Protein AF-A0A356U7H4-F1 (afdb_monomer)

Nearest PDB structures (foldseek):
  5glm-assembly1_A  TM=4.842E-01  e=5.043E+00  uncultured bacterium
  5m41-assembly1_A  TM=4.494E-01  e=6.059E+00  Vibrio nigripulchritudo
  6xn0-assembly2_B  TM=4.710E-01  e=6.847E+00  Xanthomonas citri pv. citri str. 306
  4nov-assembly1_A  TM=4.475E-01  e=9.297E+00  Butyrivibrio proteoclasticus B316

Structure (mmCIF, N/CA/C/O backbone):
data_AF-A0A356U7H4-F1
#
_entry.id   AF-A0A356U7H4-F1
#
loop_
_atom_site.group_PDB
_atom_site.id
_atom_site.type_symbol
_atom_site.label_atom_id
_atom_site.label_alt_id
_atom_site.label_comp_id
_atom_site.label_asym_id
_atom_site.label_entity_id
_atom_site.label_seq_id
_atom_site.pdbx_PDB_ins_code
_atom_site.Cartn_x
_atom_site.Cartn_y
_atom_site.Cartn_z
_atom_site.occupancy
_atom_site.B_iso_or_equiv
_atom_site.auth_seq_id
_atom_site.auth_comp_id
_atom_site.auth_asym_id
_atom_site.auth_atom_id
_atom_site.pdbx_PDB_model_num
ATOM 1 N N . GLN A 1 1 ? -2.315 3.419 -13.820 1.00 89.50 1 GLN A N 1
ATOM 2 C CA . GLN A 1 1 ? -2.774 2.040 -14.070 1.00 89.50 1 GLN A CA 1
ATOM 3 C C . GLN A 1 1 ? -2.705 1.243 -12.769 1.00 89.50 1 GLN A C 1
ATOM 5 O O . GLN A 1 1 ? -1.728 1.395 -12.054 1.00 89.50 1 GLN A O 1
ATOM 10 N N . LEU A 1 2 ? -3.716 0.425 -12.448 1.00 93.81 2 LEU A N 1
ATOM 11 C CA . LEU A 1 2 ? -3.642 -0.537 -11.335 1.00 93.81 2 LEU A CA 1
ATOM 12 C C . LEU A 1 2 ? -2.793 -1.738 -11.766 1.00 93.81 2 LEU A C 1
ATOM 14 O O . LEU A 1 2 ? -3.089 -2.324 -12.812 1.00 93.81 2 LEU A O 1
ATOM 18 N N . LEU A 1 3 ? -1.761 -2.066 -10.988 1.00 94.06 3 LEU A N 1
ATOM 19 C CA . LEU A 1 3 ? -0.870 -3.206 -11.224 1.00 94.06 3 LEU A CA 1
ATOM 20 C C . LEU A 1 3 ? -1.300 -4.422 -10.401 1.00 94.06 3 LEU A C 1
ATOM 22 O O . LEU A 1 3 ? -1.470 -5.505 -10.957 1.00 94.06 3 LEU A O 1
ATOM 26 N N . ALA A 1 4 ? -1.530 -4.228 -9.100 1.00 95.56 4 ALA A N 1
ATOM 27 C CA . ALA A 1 4 ? -1.936 -5.285 -8.181 1.00 95.56 4 ALA A CA 1
ATOM 28 C C . ALA A 1 4 ? -2.757 -4.742 -7.005 1.00 95.56 4 ALA A C 1
ATOM 30 O O . ALA A 1 4 ? -2.693 -3.557 -6.668 1.00 95.56 4 ALA A O 1
ATOM 31 N N . GLU A 1 5 ? -3.509 -5.643 -6.379 1.00 97.06 5 GLU A N 1
ATOM 32 C CA . GLU A 1 5 ? -4.183 -5.438 -5.100 1.00 97.06 5 GLU A CA 1
ATOM 33 C C . GLU A 1 5 ? -3.642 -6.479 -4.114 1.00 97.06 5 GLU A C 1
ATOM 35 O O . GLU A 1 5 ? -3.550 -7.662 -4.452 1.00 97.06 5 GLU A O 1
ATOM 40 N N . LEU A 1 6 ? -3.234 -6.020 -2.934 1.00 97.19 6 LEU A N 1
ATOM 41 C CA . LEU A 1 6 ? -2.650 -6.828 -1.869 1.00 97.19 6 LEU A CA 1
ATOM 42 C C . LEU A 1 6 ? -3.577 -6.768 -0.654 1.00 97.19 6 LEU A C 1
ATOM 44 O O . LEU A 1 6 ? -3.994 -5.684 -0.249 1.00 97.19 6 LEU A O 1
ATOM 48 N N . GLU A 1 7 ? -3.885 -7.924 -0.073 1.00 96.56 7 GLU A N 1
ATOM 49 C CA . GLU A 1 7 ? -4.665 -8.040 1.163 1.00 96.56 7 GLU A CA 1
ATOM 50 C C . GLU A 1 7 ? -3.746 -8.570 2.266 1.00 96.56 7 GLU A C 1
ATOM 52 O O . GLU A 1 7 ? -3.216 -9.679 2.161 1.00 96.56 7 GLU A O 1
ATOM 57 N N . ILE A 1 8 ? -3.510 -7.753 3.292 1.00 95.56 8 ILE A N 1
ATOM 58 C CA . ILE A 1 8 ? -2.562 -8.024 4.378 1.00 95.56 8 ILE A CA 1
ATOM 59 C C . ILE A 1 8 ? -3.231 -7.593 5.682 1.00 95.56 8 ILE A C 1
ATOM 61 O O . ILE A 1 8 ? -3.693 -6.467 5.786 1.00 95.56 8 ILE A O 1
ATOM 65 N N . GLU A 1 9 ? -3.312 -8.491 6.667 1.00 93.44 9 GLU A N 1
ATOM 66 C CA . GLU A 1 9 ? -3.921 -8.215 7.985 1.00 93.44 9 GLU A CA 1
ATOM 67 C C . GLU A 1 9 ? -5.331 -7.582 7.932 1.00 93.44 9 GLU A C 1
ATOM 69 O O . GLU A 1 9 ? -5.642 -6.679 8.701 1.00 93.44 9 GLU A O 1
ATOM 74 N N . ASP A 1 10 ? -6.195 -8.075 7.031 1.00 93.06 10 ASP A N 1
ATOM 75 C CA . ASP A 1 10 ? -7.550 -7.544 6.766 1.00 93.06 10 ASP A CA 1
ATOM 76 C C . ASP A 1 10 ? -7.579 -6.102 6.202 1.00 93.06 10 ASP A C 1
ATOM 78 O O . ASP A 1 10 ? -8.652 -5.532 5.994 1.00 93.06 10 ASP A O 1
ATOM 82 N N . GLU A 1 11 ? -6.418 -5.527 5.892 1.00 96.62 11 GLU A N 1
ATOM 83 C CA . GLU A 1 11 ? -6.265 -4.253 5.200 1.00 96.62 11 GLU A CA 1
ATOM 84 C C . GLU A 1 11 ? -5.990 -4.490 3.709 1.00 96.62 11 GLU A C 1
ATOM 86 O O . GLU A 1 11 ? -5.424 -5.508 3.295 1.00 96.62 11 GLU A O 1
ATOM 9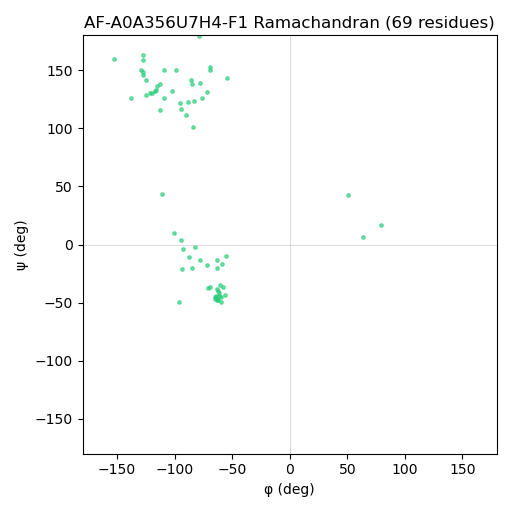1 N N . THR A 1 12 ? -6.412 -3.546 2.869 1.00 98.00 12 THR A N 1
ATOM 92 C CA . THR A 1 12 ? -6.252 -3.638 1.412 1.00 98.00 12 THR A CA 1
ATOM 93 C C . THR A 1 12 ? -5.346 -2.527 0.905 1.00 98.00 12 THR A C 1
ATOM 95 O O . THR A 1 12 ? -5.540 -1.354 1.219 1.00 98.00 12 THR A 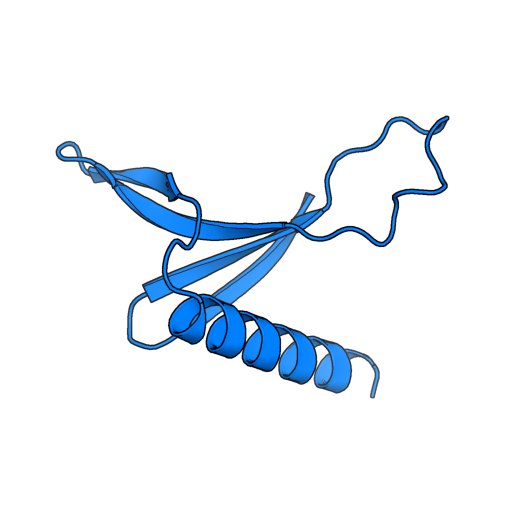O 1
ATOM 98 N N . TYR A 1 13 ? -4.392 -2.892 0.055 1.00 98.06 13 TYR A N 1
ATOM 99 C CA . TYR A 1 13 ? -3.417 -1.989 -0.543 1.00 98.06 13 TYR A CA 1
ATOM 100 C C . TYR A 1 13 ? -3.419 -2.143 -2.057 1.00 98.06 13 TYR A C 1
ATOM 102 O O . TYR A 1 13 ? -3.652 -3.226 -2.593 1.00 98.06 13 TYR A O 1
ATOM 110 N N . ARG A 1 14 ? -3.141 -1.054 -2.770 1.00 97.75 14 ARG A N 1
ATOM 111 C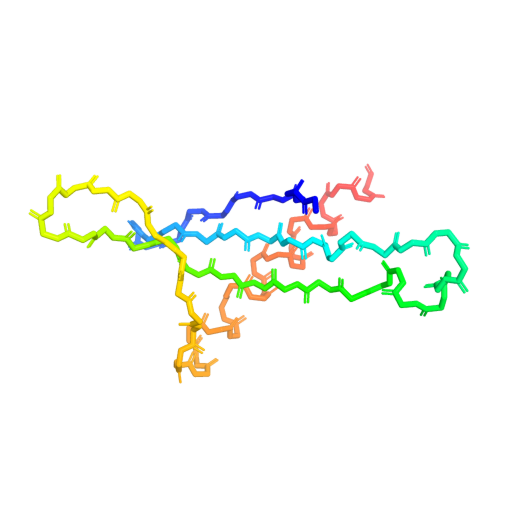 CA . ARG A 1 14 ? -3.097 -1.037 -4.232 1.00 97.75 14 ARG A CA 1
ATOM 112 C C . ARG A 1 14 ? -1.769 -0.512 -4.726 1.00 97.75 14 ARG A C 1
ATOM 114 O O . ARG A 1 14 ? -1.350 0.580 -4.348 1.00 97.75 14 ARG A O 1
ATOM 121 N N . VAL A 1 15 ? -1.164 -1.280 -5.625 1.00 96.38 15 VAL A N 1
ATOM 122 C CA . VAL A 1 15 ? 0.061 -0.918 -6.335 1.00 96.38 15 VAL A CA 1
ATOM 123 C C . VAL A 1 15 ? -0.329 -0.306 -7.675 1.00 96.38 15 VAL A C 1
ATOM 125 O O . VAL A 1 15 ? -1.033 -0.921 -8.483 1.00 96.38 15 VAL A O 1
ATOM 128 N N . LEU A 1 16 ? 0.097 0.930 -7.903 1.00 94.62 16 LEU A N 1
ATOM 129 C CA . LEU A 1 16 ? -0.312 1.764 -9.024 1.00 94.62 16 LEU A CA 1
ATOM 130 C C . LEU A 1 16 ? 0.913 2.250 -9.794 1.00 94.62 16 LEU A C 1
ATOM 132 O O . LEU A 1 16 ? 1.902 2.659 -9.205 1.00 94.62 16 LEU A O 1
ATOM 136 N N . MET A 1 17 ? 0.806 2.299 -11.113 1.00 91.19 17 MET A N 1
ATOM 137 C CA . MET A 1 17 ? 1.750 3.004 -11.979 1.00 91.19 17 MET A CA 1
ATOM 138 C C . MET A 1 17 ? 1.132 4.341 -12.412 1.00 91.19 17 MET A C 1
ATOM 140 O O . MET A 1 17 ? -0.033 4.342 -12.843 1.00 91.19 17 MET A O 1
ATOM 144 N N . PRO A 1 18 ? 1.839 5.478 -12.324 1.00 87.94 18 PRO A N 1
ATOM 145 C CA . PRO A 1 18 ? 1.391 6.731 -12.922 1.00 87.94 18 PRO A CA 1
ATOM 146 C C . PRO A 1 18 ? 1.100 6.557 -14.417 1.00 87.94 18 PRO A C 1
ATOM 148 O O . PRO A 1 18 ? 1.760 5.789 -15.109 1.00 87.94 18 PRO A O 1
ATOM 151 N N . LEU A 1 19 ? 0.075 7.239 -14.928 1.00 83.81 19 LEU A N 1
ATOM 152 C CA . LEU A 1 19 ? -0.115 7.324 -16.376 1.00 83.81 19 LEU A CA 1
ATOM 153 C C . LEU A 1 19 ? 0.776 8.459 -16.875 1.00 83.81 19 LEU A C 1
ATOM 155 O O . LEU A 1 19 ? 0.426 9.622 -16.689 1.00 83.81 19 LEU A O 1
ATOM 159 N N . LEU A 1 20 ? 1.926 8.108 -17.439 1.00 73.75 20 LEU A N 1
ATOM 160 C CA . LEU A 1 20 ? 2.821 9.053 -18.097 1.00 73.75 20 LEU A CA 1
ATOM 161 C C . LEU A 1 20 ? 2.371 9.228 -19.549 1.00 73.75 20 LEU A C 1
ATOM 163 O O . LEU A 1 20 ? 1.939 8.266 -20.192 1.00 73.75 20 LEU A O 1
ATOM 167 N N . ASP A 1 21 ? 2.447 10.454 -20.061 1.00 68.62 21 ASP A N 1
ATOM 168 C CA . ASP A 1 21 ? 2.295 10.692 -21.495 1.00 68.62 21 ASP A CA 1
ATOM 169 C C . ASP A 1 21 ? 3.524 10.121 -22.232 1.00 68.62 21 ASP A C 1
ATOM 171 O O . ASP A 1 21 ? 4.624 10.091 -21.683 1.00 68.62 21 ASP A O 1
ATOM 175 N N . GLU A 1 22 ? 3.359 9.675 -23.486 1.00 59.22 22 GLU A N 1
ATOM 176 C CA . GLU A 1 22 ? 4.398 8.983 -24.287 1.00 59.22 22 GLU A CA 1
ATOM 177 C C . GLU A 1 22 ? 5.725 9.766 -24.443 1.00 59.22 22 GLU A C 1
ATOM 179 O O . GLU A 1 22 ? 6.706 9.225 -24.941 1.00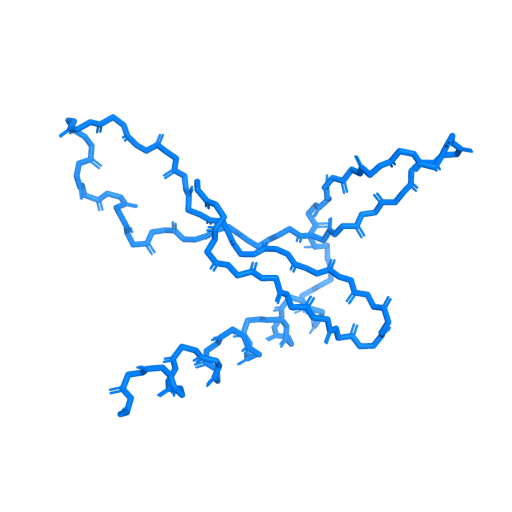 59.22 22 GLU A O 1
ATOM 184 N N . GLU A 1 23 ? 5.777 11.040 -24.048 1.00 61.53 23 GLU A N 1
ATOM 185 C CA . GLU A 1 23 ? 6.983 11.877 -24.084 1.00 61.53 23 GLU A CA 1
ATOM 186 C C . GLU A 1 23 ? 7.848 11.765 -22.809 1.00 61.53 23 GLU A C 1
ATOM 188 O O . GLU A 1 23 ? 8.992 12.221 -22.815 1.00 61.53 23 GLU A O 1
ATOM 193 N N . GLU A 1 24 ? 7.347 11.130 -21.742 1.00 59.66 24 GLU A N 1
ATOM 194 C CA . GLU A 1 24 ? 8.014 10.968 -20.438 1.00 59.66 24 GLU A CA 1
ATOM 195 C C . GLU A 1 24 ? 8.405 9.497 -20.180 1.00 59.66 24 GLU A C 1
ATOM 197 O O . GLU A 1 24 ? 8.226 8.958 -19.089 1.00 59.66 24 GLU A O 1
ATOM 202 N N . GLU A 1 25 ? 8.959 8.823 -21.200 1.00 54.31 25 GLU A N 1
ATOM 203 C CA . GLU A 1 25 ? 9.317 7.392 -21.146 1.00 54.31 25 GLU A CA 1
ATOM 204 C C . GLU A 1 25 ? 10.327 7.019 -20.034 1.00 54.31 25 GLU A C 1
ATOM 206 O O . GLU A 1 25 ? 10.450 5.842 -19.694 1.00 54.31 25 GLU A O 1
ATOM 211 N N . GLU A 1 26 ? 11.041 7.983 -19.447 1.00 55.75 26 GLU A N 1
ATOM 212 C CA . GLU A 1 26 ? 12.069 7.724 -18.426 1.00 55.75 26 GLU A CA 1
ATOM 213 C C . GLU A 1 26 ? 11.506 7.432 -17.017 1.00 55.75 26 GLU A C 1
ATOM 215 O O . GLU A 1 26 ? 12.247 6.923 -16.180 1.00 55.75 26 GLU A O 1
ATOM 220 N N . GLU A 1 27 ? 10.219 7.691 -16.741 1.00 53.78 27 GLU A N 1
ATOM 221 C CA . GLU A 1 27 ? 9.605 7.468 -15.412 1.00 53.78 27 GLU A CA 1
ATOM 222 C C . GLU A 1 27 ? 8.771 6.168 -15.308 1.00 53.78 27 GLU A C 1
ATOM 224 O O . GLU A 1 27 ? 8.088 5.941 -14.308 1.00 53.78 27 GLU A O 1
ATOM 229 N N . ASN A 1 28 ? 8.836 5.278 -16.310 1.00 60.19 28 ASN A N 1
ATOM 230 C CA . ASN A 1 28 ? 8.010 4.056 -16.370 1.00 60.19 28 ASN A CA 1
ATOM 231 C C . ASN A 1 28 ? 8.254 3.037 -15.237 1.00 60.19 28 ASN A C 1
ATOM 233 O O . ASN A 1 28 ? 7.435 2.139 -15.056 1.00 60.19 28 ASN A O 1
ATOM 237 N N . ASP A 1 29 ? 9.332 3.179 -14.465 1.00 71.75 29 ASP A N 1
ATOM 238 C CA . ASP A 1 29 ? 9.678 2.259 -13.372 1.00 71.75 29 ASP A CA 1
ATOM 239 C C . ASP A 1 29 ? 9.153 2.721 -11.996 1.00 71.75 29 ASP A C 1
ATOM 241 O O . ASP A 1 29 ? 9.441 2.103 -10.970 1.00 71.75 29 ASP A O 1
ATOM 245 N N . VAL A 1 30 ? 8.396 3.823 -11.935 1.00 83.50 30 VAL A N 1
ATOM 246 C CA . VAL A 1 30 ? 7.862 4.342 -10.669 1.00 83.50 30 VAL A CA 1
ATOM 247 C C . VAL A 1 30 ? 6.513 3.699 -10.350 1.00 83.50 30 VAL A C 1
ATOM 249 O O . VAL A 1 30 ? 5.544 3.834 -11.099 1.00 83.50 30 VAL A O 1
ATOM 252 N N . ILE A 1 31 ? 6.426 3.062 -9.180 1.00 91.12 31 ILE A N 1
ATOM 253 C CA . ILE A 1 31 ? 5.168 2.595 -8.592 1.00 91.12 31 ILE A CA 1
ATOM 254 C C . ILE A 1 31 ? 4.795 3.432 -7.366 1.00 91.12 31 ILE A C 1
ATOM 256 O O . ILE A 1 31 ? 5.650 3.944 -6.647 1.00 91.12 31 ILE A O 1
ATOM 260 N N . ILE A 1 32 ? 3.495 3.555 -7.123 1.00 93.75 32 ILE A N 1
ATOM 261 C CA . ILE A 1 32 ? 2.902 4.203 -5.956 1.00 93.75 32 ILE A CA 1
ATOM 262 C C . ILE A 1 32 ? 2.036 3.165 -5.252 1.00 93.75 32 ILE A C 1
ATOM 264 O O . ILE A 1 32 ? 1.200 2.521 -5.886 1.00 93.75 32 ILE A O 1
ATOM 268 N N . ILE A 1 33 ? 2.215 3.024 -3.943 1.00 96.25 33 ILE A N 1
ATOM 269 C CA . ILE A 1 33 ? 1.422 2.124 -3.107 1.00 96.25 33 ILE A CA 1
ATOM 270 C C . ILE A 1 33 ? 0.510 2.973 -2.227 1.00 96.25 33 ILE A C 1
ATOM 272 O O . ILE A 1 33 ? 0.983 3.872 -1.536 1.00 96.25 33 ILE A O 1
ATOM 276 N N . LEU A 1 34 ? -0.794 2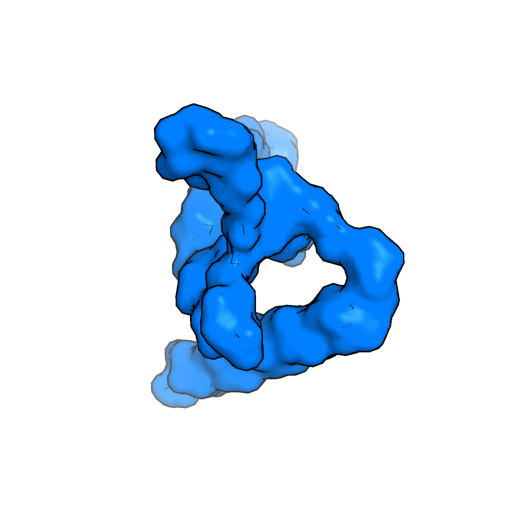.699 -2.268 1.00 97.56 34 LEU A N 1
ATOM 277 C CA . LEU A 1 34 ? -1.797 3.384 -1.450 1.00 97.56 34 LEU A CA 1
ATOM 278 C C . LEU A 1 34 ? -2.649 2.371 -0.686 1.00 97.56 34 LEU A C 1
ATOM 280 O O . LEU A 1 34 ? -2.968 1.300 -1.205 1.00 97.56 34 LEU A O 1
ATOM 284 N N . LYS A 1 35 ? -3.069 2.743 0.522 1.00 98.12 35 LYS A N 1
ATOM 285 C CA . LYS A 1 35 ? -4.014 1.986 1.343 1.00 98.12 35 LYS A CA 1
ATOM 286 C C . LYS A 1 35 ? -5.447 2.323 0.955 1.00 98.12 35 LYS A C 1
ATOM 288 O O . LYS A 1 35 ? -5.783 3.488 0.743 1.00 98.12 35 LYS A O 1
ATOM 293 N N . VAL A 1 36 ? -6.303 1.315 0.884 1.00 97.81 36 VAL A N 1
ATOM 294 C CA . VAL A 1 36 ? -7.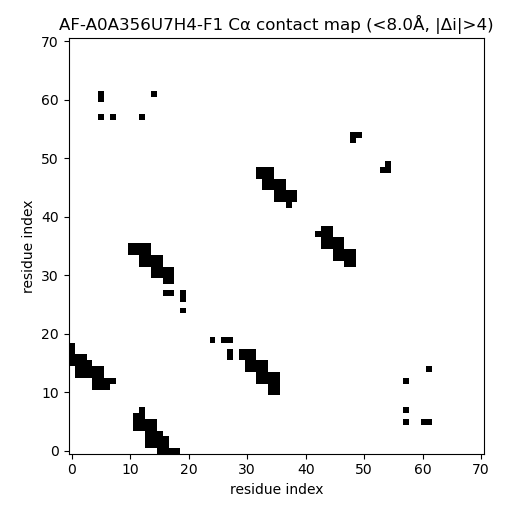742 1.487 0.701 1.00 97.81 36 VAL A CA 1
ATOM 295 C C . VAL A 1 36 ? -8.378 1.758 2.058 1.00 97.81 36 VAL A C 1
ATOM 297 O O . VAL A 1 36 ? -8.247 0.969 2.987 1.00 97.81 36 VAL A O 1
ATOM 300 N N . VAL A 1 37 ? -9.085 2.878 2.171 1.00 96.94 37 VAL A N 1
ATOM 301 C CA . VAL A 1 37 ? -9.809 3.275 3.383 1.00 96.94 37 VAL A CA 1
ATOM 302 C C . VAL A 1 37 ? -11.256 3.598 3.036 1.00 96.94 37 VAL A C 1
ATOM 304 O O . VAL A 1 37 ? -11.571 3.901 1.889 1.00 96.94 37 VAL A O 1
ATOM 307 N N . TYR A 1 38 ? -12.150 3.549 4.019 1.00 95.31 38 TYR A N 1
ATOM 308 C CA . TYR A 1 38 ? -13.563 3.866 3.820 1.00 95.31 38 TYR A CA 1
ATOM 309 C C . TYR A 1 38 ? -13.949 5.102 4.623 1.00 95.31 38 TYR A C 1
ATOM 311 O O . TYR A 1 38 ? -13.563 5.242 5.786 1.00 95.31 38 TYR A O 1
ATOM 319 N N . ASP A 1 39 ? -14.715 5.995 4.004 1.00 95.56 39 ASP A N 1
ATOM 320 C CA . ASP A 1 39 ? -15.298 7.136 4.706 1.00 95.56 39 ASP A CA 1
ATOM 321 C C . ASP A 1 39 ? -16.543 6.748 5.530 1.00 95.56 39 ASP A C 1
ATOM 323 O O . ASP A 1 39 ? -16.987 5.598 5.556 1.00 95.56 39 ASP A O 1
ATOM 327 N N . GLU A 1 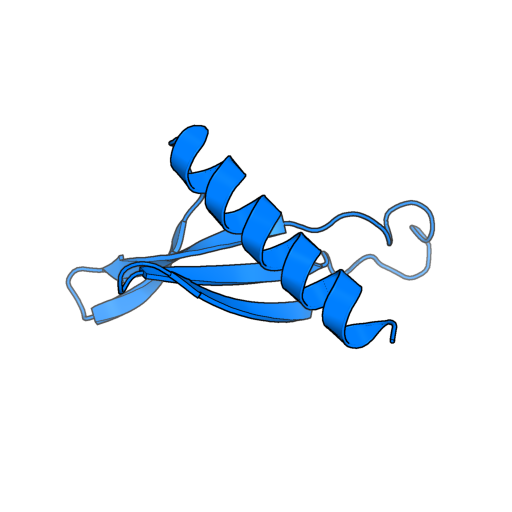40 ? -17.128 7.729 6.221 1.00 96.00 40 GLU A N 1
ATOM 328 C CA . GLU A 1 40 ? -18.321 7.537 7.060 1.00 96.00 40 GLU A CA 1
ATOM 329 C C . GLU A 1 40 ? -19.571 7.103 6.271 1.00 96.00 40 GLU A C 1
ATOM 331 O O . GLU A 1 40 ? -20.517 6.564 6.850 1.00 96.00 40 GLU A O 1
ATOM 336 N N . GLU A 1 41 ? -19.592 7.336 4.958 1.00 96.31 41 GLU A N 1
ATOM 337 C CA . GLU A 1 41 ? -20.675 6.950 4.054 1.00 96.31 41 GLU A CA 1
ATOM 338 C C . GLU A 1 41 ? -20.428 5.566 3.421 1.00 96.31 41 GLU A C 1
ATOM 340 O O . GLU A 1 41 ? -21.307 5.030 2.739 1.00 96.31 41 GLU A O 1
ATOM 345 N N . GLY A 1 42 ? -19.270 4.953 3.697 1.00 95.19 42 GLY A N 1
ATOM 346 C CA . GLY A 1 42 ? -18.847 3.669 3.150 1.00 95.19 42 GLY A CA 1
ATOM 347 C C . GLY A 1 42 ? -18.294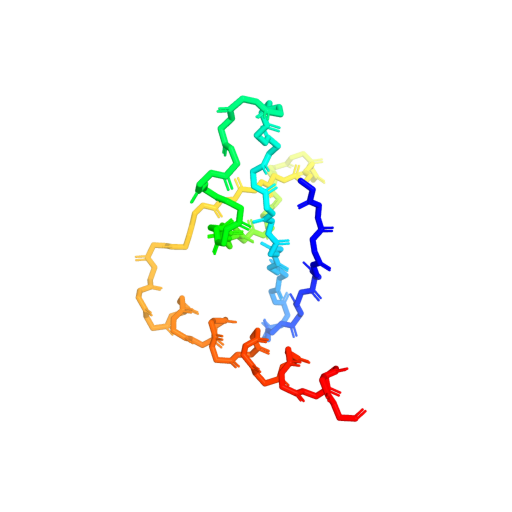 3.764 1.729 1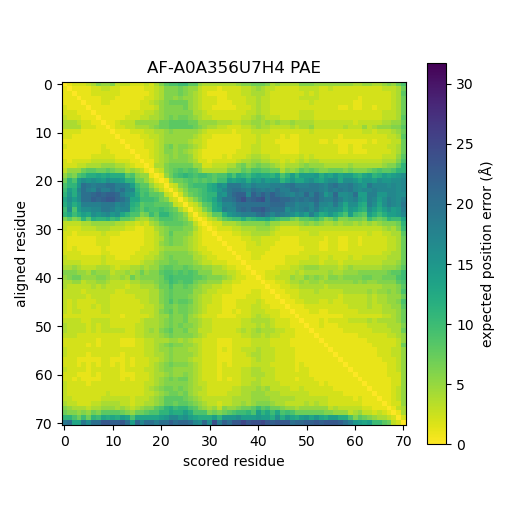.00 95.19 42 GLY A C 1
ATOM 348 O O . GLY A 1 42 ? -18.217 2.742 1.046 1.00 95.19 42 GLY A O 1
ATOM 349 N N . ASN A 1 43 ? -17.929 4.961 1.262 1.00 97.00 43 ASN A N 1
ATOM 350 C CA . ASN A 1 43 ? -17.242 5.110 -0.012 1.00 97.00 43 ASN A CA 1
ATOM 351 C C . ASN A 1 43 ? -15.769 4.750 0.149 1.00 97.00 43 ASN A C 1
ATOM 353 O O . ASN A 1 43 ? -15.116 5.135 1.119 1.00 97.00 43 ASN A O 1
ATOM 357 N N . GLU A 1 44 ? -15.253 4.041 -0.845 1.00 95.88 44 GLU A N 1
ATOM 358 C CA . GLU A 1 44 ? -13.842 3.705 -0.932 1.00 95.88 44 GLU A CA 1
ATOM 359 C C . GLU A 1 44 ? -13.016 4.948 -1.287 1.00 95.88 44 GLU A C 1
ATOM 361 O O . GLU A 1 44 ? -13.317 5.674 -2.239 1.00 95.88 44 GLU A O 1
ATOM 366 N N . LEU A 1 45 ? -11.952 5.166 -0.528 1.00 96.00 45 LEU A N 1
ATOM 367 C CA . LEU A 1 45 ? -10.938 6.187 -0.728 1.00 96.00 45 LEU A CA 1
ATOM 368 C C . LEU A 1 45 ? -9.556 5.528 -0.726 1.00 96.00 45 LEU A C 1
ATOM 370 O O . LEU A 1 45 ? -9.375 4.407 -0.256 1.00 96.00 45 LEU A O 1
ATOM 374 N N . MET A 1 46 ? -8.563 6.250 -1.238 1.00 95.50 46 MET A N 1
ATOM 375 C CA . MET A 1 46 ? -7.162 5.846 -1.158 1.00 95.50 46 MET A CA 1
ATOM 376 C C . MET A 1 46 ? -6.408 6.820 -0.258 1.00 95.50 46 MET A C 1
ATOM 378 O O . MET A 1 46 ? -6.633 8.030 -0.331 1.00 95.50 46 MET A O 1
ATOM 382 N N . SER A 1 47 ? -5.530 6.289 0.583 1.00 96.38 47 SER A N 1
ATOM 383 C CA . SER A 1 47 ? -4.721 7.043 1.534 1.00 96.38 47 SER A CA 1
ATOM 384 C C . SER A 1 47 ? -3.250 6.653 1.415 1.00 96.38 47 SER A C 1
ATOM 386 O O . SER A 1 47 ? -2.924 5.531 1.025 1.00 96.38 47 SER A O 1
ATOM 388 N N . GLU A 1 48 ? -2.365 7.597 1.719 1.00 97.00 48 GLU A N 1
ATOM 389 C CA . GLU A 1 48 ? -0.935 7.326 1.853 1.00 97.00 48 GLU A CA 1
ATOM 390 C C . GLU A 1 48 ? -0.684 6.484 3.112 1.00 97.00 48 GLU A C 1
ATOM 392 O O . GLU A 1 48 ? -1.457 6.529 4.070 1.00 97.00 48 GLU A O 1
ATOM 397 N N . ILE A 1 49 ? 0.393 5.703 3.102 1.00 97.19 49 ILE A N 1
ATOM 398 C CA . ILE A 1 49 ? 0.817 4.917 4.261 1.00 97.19 49 ILE A CA 1
ATOM 399 C C . ILE A 1 49 ? 1.772 5.795 5.075 1.00 97.19 49 ILE A C 1
ATOM 401 O O . ILE A 1 49 ? 2.852 6.136 4.600 1.00 97.19 49 ILE A O 1
ATOM 405 N N . GLU A 1 50 ? 1.346 6.215 6.268 1.00 96.75 50 GLU A N 1
ATOM 406 C CA . GLU A 1 50 ? 2.138 7.095 7.146 1.00 96.75 50 GLU A CA 1
ATOM 407 C C . GLU A 1 50 ? 3.133 6.328 8.033 1.00 96.75 50 GLU A C 1
ATOM 409 O O . GLU A 1 50 ? 4.068 6.931 8.563 1.00 96.75 50 GLU A O 1
ATOM 414 N N . ASP A 1 51 ? 2.910 5.028 8.235 1.00 96.69 51 ASP A N 1
ATOM 415 C CA . ASP A 1 51 ? 3.759 4.169 9.057 1.00 96.69 51 ASP A CA 1
ATOM 416 C C . ASP A 1 51 ? 4.799 3.457 8.182 1.00 96.69 51 ASP A C 1
ATOM 418 O O . ASP A 1 51 ? 4.457 2.662 7.306 1.00 96.69 51 ASP A O 1
ATOM 422 N N . ASP A 1 52 ? 6.078 3.746 8.428 1.00 96.50 52 ASP A N 1
ATOM 423 C CA . ASP A 1 52 ? 7.194 3.156 7.687 1.00 96.50 52 ASP A CA 1
ATOM 424 C C . ASP A 1 52 ? 7.231 1.619 7.826 1.00 96.50 52 ASP A C 1
ATOM 426 O O . ASP A 1 52 ? 7.563 0.934 6.863 1.00 96.50 52 ASP A O 1
ATOM 430 N N . GLU A 1 53 ? 6.859 1.058 8.987 1.00 97.00 53 GLU A N 1
ATOM 431 C CA . GLU A 1 53 ? 6.847 -0.401 9.200 1.00 97.00 53 GLU A CA 1
ATOM 432 C C . GLU A 1 53 ? 5.716 -1.069 8.401 1.00 97.00 53 GLU A C 1
ATOM 434 O O . GLU A 1 53 ? 5.900 -2.149 7.834 1.00 97.00 53 GLU A O 1
ATOM 439 N N . GLU A 1 54 ? 4.562 -0.403 8.302 1.00 97.38 54 GLU A N 1
ATOM 440 C CA . GLU A 1 54 ? 3.456 -0.833 7.438 1.00 97.38 54 GLU A CA 1
ATOM 441 C C . GLU A 1 54 ? 3.869 -0.769 5.964 1.00 97.38 54 GLU A C 1
ATOM 443 O O . GLU A 1 54 ? 3.641 -1.718 5.213 1.00 97.38 54 GLU A O 1
ATOM 448 N N . LEU A 1 55 ? 4.517 0.321 5.544 1.00 96.56 55 LEU A N 1
ATOM 449 C CA . LEU A 1 55 ? 4.979 0.479 4.168 1.00 96.56 55 LEU A CA 1
ATOM 450 C C . LEU A 1 55 ? 6.003 -0.598 3.793 1.00 96.56 55 LEU A C 1
ATOM 452 O O . LEU A 1 55 ? 5.852 -1.222 2.742 1.00 96.56 55 LEU A O 1
ATOM 456 N N . ASP A 1 56 ? 7.001 -0.839 4.644 1.00 97.12 56 ASP A N 1
ATOM 457 C CA . ASP A 1 56 ? 8.021 -1.867 4.423 1.00 97.12 56 ASP A CA 1
ATOM 458 C C . ASP A 1 56 ? 7.372 -3.247 4.223 1.00 97.12 56 ASP A C 1
ATOM 460 O O . ASP A 1 56 ? 7.712 -3.959 3.278 1.00 97.12 56 ASP A O 1
ATOM 464 N N . MET A 1 57 ? 6.367 -3.596 5.031 1.00 96.81 57 MET A N 1
ATOM 465 C CA . MET A 1 57 ? 5.637 -4.862 4.906 1.00 96.81 57 MET A CA 1
ATOM 466 C C . MET A 1 57 ? 4.919 -5.003 3.557 1.00 96.81 57 MET A C 1
ATOM 468 O O . MET A 1 57 ? 4.970 -6.058 2.919 1.00 96.81 57 MET A O 1
ATOM 472 N N . VAL A 1 58 ? 4.243 -3.946 3.105 1.00 97.25 58 VAL A N 1
ATOM 473 C CA . VAL A 1 58 ? 3.518 -3.965 1.827 1.00 97.25 58 VAL A CA 1
ATOM 474 C C . VAL A 1 58 ? 4.496 -4.017 0.650 1.00 97.25 58 VAL A C 1
ATOM 476 O O . VAL A 1 58 ? 4.233 -4.701 -0.341 1.00 97.25 58 VAL A O 1
ATOM 479 N N . VAL A 1 59 ? 5.639 -3.334 0.760 1.00 96.12 59 VAL A N 1
ATOM 480 C CA . VAL A 1 59 ? 6.712 -3.378 -0.242 1.00 96.12 59 VAL A CA 1
ATOM 481 C C . VAL A 1 59 ? 7.308 -4.781 -0.341 1.00 96.12 59 VAL A C 1
ATOM 483 O O . VAL A 1 59 ? 7.479 -5.276 -1.455 1.00 96.12 59 VAL A O 1
ATOM 486 N N . GLU A 1 60 ? 7.578 -5.448 0.783 1.00 96.44 60 GLU A N 1
ATOM 487 C CA . GLU A 1 60 ? 8.051 -6.838 0.788 1.00 96.44 60 GLU A CA 1
ATOM 488 C C . GLU A 1 60 ? 7.038 -7.779 0.119 1.00 96.44 60 GLU A C 1
ATOM 490 O O . GLU A 1 60 ? 7.412 -8.585 -0.734 1.00 96.44 60 GLU A O 1
ATOM 495 N N . ALA A 1 61 ? 5.746 -7.638 0.434 1.00 96.62 61 ALA A N 1
ATOM 496 C CA . ALA A 1 61 ? 4.690 -8.440 -0.183 1.00 96.62 61 ALA A CA 1
ATOM 497 C C . ALA A 1 61 ? 4.578 -8.209 -1.701 1.00 96.62 61 ALA A C 1
ATOM 499 O O . ALA A 1 61 ? 4.352 -9.155 -2.459 1.00 96.62 61 ALA A O 1
ATOM 500 N N . TRP A 1 62 ? 4.752 -6.964 -2.160 1.00 95.62 62 TRP A N 1
ATOM 501 C CA . TRP A 1 62 ? 4.818 -6.652 -3.587 1.00 95.62 62 TRP A CA 1
ATOM 502 C C . TRP A 1 62 ? 6.021 -7.324 -4.260 1.00 95.62 62 TRP A C 1
ATOM 504 O O . TRP A 1 62 ? 5.845 -7.969 -5.290 1.00 95.62 62 TRP A O 1
ATOM 514 N N . GLN A 1 63 ? 7.216 -7.216 -3.672 1.00 93.88 63 GLN A N 1
ATOM 515 C CA . GLN A 1 63 ? 8.432 -7.820 -4.229 1.00 93.88 63 GLN A CA 1
ATOM 516 C C . GLN A 1 63 ? 8.323 -9.345 -4.317 1.00 93.88 63 GLN A C 1
ATOM 518 O O . GLN A 1 63 ? 8.679 -9.925 -5.338 1.00 93.88 63 GLN A O 1
ATOM 523 N N . GLU A 1 64 ? 7.772 -10.001 -3.291 1.00 94.56 64 GLU A N 1
ATOM 524 C CA . GLU A 1 64 ? 7.544 -11.450 -3.322 1.00 94.56 64 GLU A CA 1
ATOM 525 C C . GLU A 1 64 ? 6.563 -11.851 -4.439 1.00 94.56 64 GLU A C 1
ATOM 527 O O . GLU A 1 64 ? 6.768 -12.857 -5.127 1.00 94.56 64 GLU A O 1
ATOM 532 N N . LEU A 1 65 ? 5.506 -11.057 -4.648 1.00 93.19 65 LEU A N 1
ATOM 533 C CA . LEU A 1 65 ? 4.551 -11.280 -5.730 1.00 93.19 65 LEU A CA 1
ATOM 534 C C . LEU A 1 65 ? 5.205 -11.107 -7.106 1.00 93.19 65 LEU A C 1
ATOM 536 O O . LEU A 1 65 ? 5.003 -11.950 -7.979 1.00 93.19 65 LEU A O 1
ATOM 540 N N . GLU A 1 66 ? 5.963 -10.030 -7.303 1.00 90.94 66 GLU A N 1
ATOM 541 C CA . GLU A 1 66 ? 6.665 -9.731 -8.553 1.00 90.94 66 GLU A CA 1
ATOM 542 C C . GLU A 1 66 ? 7.666 -10.843 -8.904 1.00 90.94 66 GLU A C 1
ATOM 544 O O . GLU A 1 66 ? 7.572 -11.432 -9.984 1.00 90.94 66 GLU A O 1
ATOM 549 N N . ASP A 1 67 ? 8.512 -11.241 -7.949 1.00 91.81 67 ASP A N 1
ATOM 550 C CA . ASP A 1 67 ? 9.459 -12.354 -8.099 1.00 91.81 67 ASP A CA 1
ATOM 551 C C . ASP A 1 67 ? 8.744 -13.674 -8.450 1.00 91.81 67 ASP A C 1
ATOM 553 O O . ASP A 1 67 ? 9.237 -14.481 -9.244 1.00 91.81 67 ASP A O 1
ATOM 557 N N . SER A 1 68 ? 7.553 -13.913 -7.885 1.00 90.88 68 SER A N 1
ATOM 558 C CA . SER A 1 68 ? 6.735 -15.094 -8.189 1.00 90.88 68 SER A CA 1
ATOM 559 C C . SER A 1 68 ? 6.094 -15.063 -9.583 1.00 90.88 68 SER A C 1
ATOM 561 O O . SER A 1 68 ? 5.615 -16.106 -10.042 1.00 90.88 68 SER A O 1
ATOM 563 N N . LEU A 1 69 ? 6.007 -13.909 -10.239 1.00 82.31 69 LEU A N 1
ATOM 564 C CA . LEU A 1 69 ? 5.440 -13.777 -11.583 1.00 82.31 69 LEU A CA 1
ATOM 565 C C . LEU A 1 69 ? 6.513 -13.851 -12.676 1.00 82.31 69 LEU A C 1
ATOM 567 O O . LEU A 1 69 ? 6.186 -14.185 -13.815 1.00 82.31 69 LEU A O 1
ATOM 571 N N . GLU A 1 70 ? 7.776 -13.588 -12.339 1.00 72.75 70 GLU A N 1
ATOM 572 C CA . GLU A 1 70 ? 8.909 -13.678 -13.267 1.00 72.75 70 GLU A CA 1
ATOM 573 C C . GLU A 1 70 ? 9.470 -15.107 -13.461 1.00 72.75 70 GLU A C 1
ATOM 575 O O . GLU A 1 70 ? 10.379 -15.305 -14.275 1.00 72.75 70 GLU A O 1
ATOM 580 N N . VAL A 1 71 ? 8.929 -16.117 -12.761 1.00 49.88 71 VAL A N 1
ATOM 581 C CA . VAL A 1 71 ? 9.355 -17.538 -12.839 1.00 49.88 71 VAL A CA 1
ATOM 582 C C . VAL A 1 71 ? 8.702 -18.371 -13.943 1.00 49.88 71 VAL A C 1
ATOM 584 O O . VAL A 1 71 ? 7.479 -18.264 -14.186 1.00 49.88 71 VAL A O 1
#

Foldseek 3Di:
DWDDWDQDPNWIKTKDFDDDDPVPVVRRPDIDMWTWDADPVRDTDTHHDPDPVVVVVVVVVVVVVVVVVVD

Solvent-accessible surface area (backbone atoms only — not comparable to full-atom values): 4436 Å² total; per-residue (Å²): 77,84,76,49,77,48,80,55,96,94,40,43,36,38,38,29,34,77,82,67,60,91,88,50,69,87,60,77,85,51,72,48,69,32,34,58,44,68,51,98,86,66,50,83,44,77,39,80,69,88,48,68,71,60,45,51,52,54,52,51,54,50,52,56,51,52,60,65,67,79,108

pLDDT: mean 89.21, std 13.17, range [49.88, 98.12]

Sequence (71 aa):
QLLAELEIEDETYRVLMPLLDEEEEEENDVIIILKVVYDEEGNELMSEIEDDEELDMVVEAWQELEDSLEV

Mean predicted aligned error: 4.88 Å

Secondary structure (DSSP, 8-state):
-EEEEEEETTEEEEEE-----TT-GGGTT--EEEEEEE-TT--EEEE----HHHHHHHHHHHHHHHHHH--

Radius of gyration: 13.74 Å; Cα contacts (8 Å, |Δi|>4): 89; chains: 1; bounding box: 33×29×34 Å